Protein AF-A0A1V2H9F4-F1 (afdb_monomer)

Radius of gyration: 19.51 Å; Cα contacts (8 Å, |Δi|>4): 280; chains: 1; bounding box: 35×28×87 Å

Solvent-accessible surface area (backbone atoms only — not comparable to full-atom values): 8478 Å² total; per-residue (Å²): 138,83,87,80,83,83,80,80,81,82,77,79,73,80,78,75,81,61,66,67,56,75,61,40,80,80,53,64,70,58,40,48,53,53,44,63,77,37,42,69,41,52,50,44,12,46,77,68,75,38,79,69,47,56,30,33,35,76,44,55,46,60,75,81,83,58,59,18,38,42,37,30,47,44,37,98,75,49,19,49,57,48,77,29,92,58,31,45,24,37,34,30,40,64,55,92,96,44,72,45,81,37,32,79,48,64,25,80,45,37,23,62,48,104,46,67,37,97,62,22,56,22,32,31,32,16,42,88,98,48,74,76,42,44,32,39,47,76,90,82,39,50,41,79,57,131

pLDDT: mean 89.31, std 13.49, range [43.38, 98.75]

Secondary structure (DSSP, 8-state):
-----------PPPPPPPPBP--BS--HHHHHHHHHHTHHHHHHHHHTT-PPEEEEEEE-SSSSSSPEEEEEEE-EEEEGGGT-SS-EEEEEEEETTEEEEEEEEE-SEEEEEEEEETTEEEEEEE-TTSPPEEEEE-SSSEEE--

Mean predicted aligned error: 6.77 Å

Organism: NCBI:txid1817963

Structure (mmCIF, N/CA/C/O backbone):
data_AF-A0A1V2H9F4-F1
#
_entry.id   AF-A0A1V2H9F4-F1
#
loop_
_atom_site.group_PDB
_atom_site.id
_atom_site.type_symbol
_atom_site.label_atom_id
_atom_site.label_alt_id
_atom_site.label_comp_id
_atom_site.label_asym_id
_atom_site.label_entity_id
_atom_site.label_seq_id
_atom_site.pdbx_PDB_ins_code
_atom_site.Cartn_x
_atom_site.Cartn_y
_atom_site.Cartn_z
_atom_site.occupancy
_atom_site.B_iso_or_equiv
_atom_site.auth_seq_id
_atom_site.auth_comp_id
_atom_site.auth_asym_id
_atom_site.auth_atom_id
_atom_site.pdbx_PDB_model_num
ATOM 1 N N . MET A 1 1 ? -1.277 1.900 66.651 1.00 46.62 1 MET A N 1
ATOM 2 C CA . MET A 1 1 ? -1.863 1.191 65.493 1.00 46.62 1 MET A CA 1
ATOM 3 C C . MET A 1 1 ? -1.495 1.982 64.246 1.00 46.62 1 MET A C 1
ATOM 5 O O . MET A 1 1 ? -2.074 3.032 64.024 1.00 46.62 1 MET A O 1
ATOM 9 N N . LEU A 1 2 ? -0.460 1.559 63.518 1.00 43.38 2 LEU A N 1
ATOM 10 C CA . LEU A 1 2 ? 0.006 2.206 62.286 1.00 43.38 2 LEU A CA 1
ATOM 11 C C . LEU A 1 2 ? -0.393 1.305 61.111 1.00 43.38 2 LEU A C 1
ATOM 13 O O . LEU A 1 2 ? 0.135 0.203 60.985 1.00 43.38 2 LEU A O 1
ATOM 17 N N . LEU A 1 3 ? -1.364 1.747 60.305 1.00 50.94 3 LEU A N 1
ATOM 18 C CA . LEU A 1 3 ? -1.709 1.112 59.032 1.00 50.94 3 LEU A CA 1
ATOM 19 C C . LEU A 1 3 ? -0.612 1.436 58.009 1.00 50.94 3 LEU A C 1
ATOM 21 O O . LEU A 1 3 ? -0.445 2.590 57.619 1.00 50.94 3 LEU A O 1
ATOM 25 N N . GLY A 1 4 ? 0.126 0.415 57.578 1.00 44.34 4 GLY A N 1
ATOM 26 C CA . GLY A 1 4 ? 1.034 0.500 56.438 1.00 44.34 4 GLY A CA 1
ATOM 27 C C . GLY A 1 4 ? 0.253 0.389 55.131 1.00 44.34 4 GLY A C 1
ATOM 28 O O . GLY A 1 4 ? -0.363 -0.640 54.862 1.00 44.34 4 GLY A O 1
ATOM 29 N N . ALA A 1 5 ? 0.275 1.447 54.322 1.00 58.03 5 ALA A N 1
ATOM 30 C CA . ALA A 1 5 ? -0.244 1.428 52.962 1.00 58.03 5 ALA A CA 1
ATOM 31 C C . ALA A 1 5 ? 0.773 0.738 52.039 1.00 58.03 5 ALA A C 1
ATOM 33 O O . ALA A 1 5 ? 1.867 1.250 51.804 1.00 58.03 5 ALA A O 1
ATOM 34 N N . MET A 1 6 ? 0.414 -0.439 51.530 1.00 56.12 6 MET A N 1
ATOM 35 C CA . MET A 1 6 ? 1.177 -1.150 50.507 1.00 56.12 6 MET A CA 1
ATOM 36 C C . MET A 1 6 ? 0.871 -0.519 49.141 1.00 56.12 6 MET A C 1
ATOM 38 O O . MET A 1 6 ? -0.191 -0.740 48.563 1.00 56.12 6 MET A O 1
ATOM 42 N N . LEU A 1 7 ? 1.797 0.298 48.637 1.00 62.00 7 LEU A N 1
ATOM 43 C CA . LEU A 1 7 ? 1.786 0.786 47.259 1.00 62.00 7 LEU A CA 1
ATOM 44 C C . LEU A 1 7 ? 2.236 -0.366 46.344 1.00 62.00 7 LEU A C 1
ATOM 46 O O . LEU A 1 7 ? 3.414 -0.720 46.318 1.00 62.00 7 LEU A O 1
ATOM 50 N N . ALA A 1 8 ? 1.307 -0.977 45.611 1.00 58.16 8 ALA A N 1
ATOM 51 C CA . ALA A 1 8 ? 1.650 -1.943 44.574 1.00 58.16 8 ALA A CA 1
ATOM 52 C C . ALA A 1 8 ? 2.133 -1.190 43.322 1.00 58.16 8 ALA A C 1
ATOM 54 O O . ALA A 1 8 ? 1.343 -0.545 42.633 1.00 58.16 8 ALA A O 1
ATOM 55 N N . LEU A 1 9 ? 3.436 -1.263 43.029 1.00 56.56 9 LEU A N 1
ATOM 56 C CA . LEU A 1 9 ? 3.977 -0.868 41.728 1.00 56.56 9 LEU A CA 1
ATOM 57 C C . LEU A 1 9 ? 3.495 -1.873 40.672 1.00 56.56 9 LEU A C 1
ATOM 59 O O . LEU A 1 9 ? 3.987 -2.997 40.600 1.00 56.56 9 LEU A O 1
ATOM 63 N N . LEU A 1 10 ? 2.544 -1.461 39.836 1.00 61.38 10 LEU A N 1
ATOM 64 C CA . LEU A 1 10 ? 2.230 -2.146 38.584 1.00 61.38 10 LEU A CA 1
ATOM 65 C C . LEU A 1 10 ? 3.375 -1.887 37.598 1.00 61.38 10 LEU A C 1
ATOM 67 O O . LEU A 1 10 ? 3.481 -0.804 37.024 1.00 61.38 10 LEU A O 1
ATOM 71 N N . ALA A 1 11 ? 4.254 -2.872 37.417 1.00 57.94 11 ALA A N 1
ATOM 72 C CA . ALA A 1 11 ? 5.211 -2.862 36.320 1.00 57.94 11 ALA A CA 1
ATOM 73 C C . ALA A 1 11 ? 4.435 -3.002 35.000 1.00 57.94 11 ALA A C 1
ATOM 75 O O . ALA A 1 11 ? 3.809 -4.032 34.751 1.00 57.94 11 ALA A O 1
ATOM 76 N N . ALA A 1 12 ? 4.446 -1.958 34.168 1.00 59.19 12 ALA A N 1
ATOM 77 C CA . ALA A 1 12 ? 3.915 -2.036 32.814 1.00 59.19 12 ALA A CA 1
ATOM 78 C C . ALA A 1 12 ? 4.727 -3.080 32.034 1.00 59.19 12 ALA A C 1
ATOM 80 O O . ALA A 1 12 ? 5.939 -2.930 31.867 1.00 59.19 12 ALA A O 1
ATOM 81 N N . ALA A 1 13 ? 4.072 -4.154 31.592 1.00 53.81 13 ALA A N 1
ATOM 82 C CA . ALA A 1 13 ? 4.698 -5.119 30.701 1.00 53.81 13 ALA A CA 1
ATOM 83 C C . ALA A 1 13 ? 5.144 -4.403 29.410 1.00 53.81 13 ALA A C 1
ATOM 85 O O . ALA A 1 13 ? 4.432 -3.507 28.941 1.00 53.81 13 ALA A O 1
ATOM 86 N N . PRO A 1 14 ? 6.303 -4.763 28.830 1.00 56.28 14 PRO A N 1
ATOM 87 C CA . PRO A 1 14 ? 6.704 -4.221 27.541 1.00 56.28 14 PRO A CA 1
ATOM 88 C C . PRO A 1 14 ? 5.619 -4.560 26.515 1.00 56.28 14 PRO A C 1
ATOM 90 O O . PRO A 1 14 ? 5.200 -5.714 26.413 1.00 56.28 14 PRO A O 1
ATOM 93 N N . ALA A 1 15 ? 5.142 -3.549 25.786 1.00 58.00 15 ALA A N 1
ATOM 94 C CA . ALA A 1 15 ? 4.215 -3.755 24.682 1.00 58.00 15 ALA A CA 1
ATOM 95 C C . ALA A 1 15 ? 4.829 -4.784 23.725 1.00 58.00 15 ALA A C 1
ATOM 97 O O . ALA A 1 15 ? 5.964 -4.607 23.274 1.00 58.00 15 ALA A O 1
ATOM 98 N N . ALA A 1 16 ? 4.108 -5.877 23.470 1.00 57.91 16 ALA A N 1
ATOM 99 C CA . ALA A 1 16 ? 4.560 -6.898 22.541 1.00 57.91 16 ALA A CA 1
ATOM 100 C C . ALA A 1 16 ? 4.866 -6.239 21.187 1.00 57.91 16 ALA A C 1
ATOM 102 O O . ALA A 1 16 ? 4.088 -5.417 20.691 1.00 5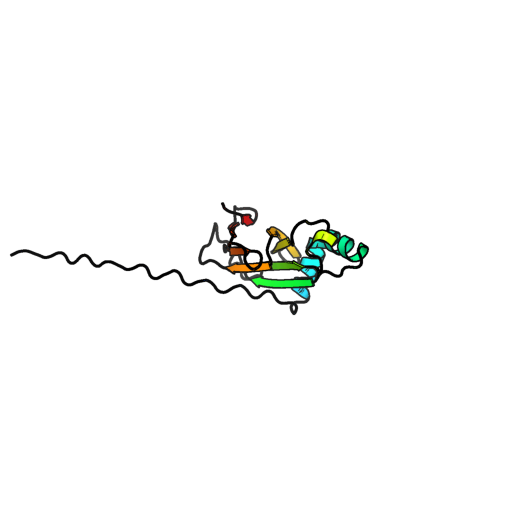7.91 16 ALA A O 1
ATOM 103 N N . ALA A 1 17 ? 6.022 -6.568 20.609 1.00 62.44 17 ALA A N 1
ATOM 104 C CA . ALA A 1 17 ? 6.302 -6.206 19.230 1.00 62.44 17 ALA A CA 1
ATOM 105 C C . ALA A 1 17 ? 5.212 -6.846 18.361 1.00 62.44 17 ALA A C 1
ATOM 107 O O . ALA A 1 17 ? 4.951 -8.041 18.484 1.00 62.44 17 ALA A O 1
ATOM 108 N N . HIS A 1 18 ? 4.535 -6.038 17.549 1.00 77.44 18 HIS A N 1
ATOM 109 C CA . HIS A 1 18 ? 3.522 -6.550 16.637 1.00 77.44 18 HIS A CA 1
ATOM 110 C C . HIS A 1 18 ? 4.241 -7.255 15.484 1.00 77.44 18 HIS A C 1
ATOM 112 O O . HIS A 1 18 ? 5.228 -6.732 14.965 1.00 77.44 18 HIS A O 1
ATOM 118 N N . ASP A 1 19 ? 3.770 -8.438 15.092 1.00 84.56 19 ASP A N 1
ATOM 119 C CA . ASP A 1 19 ? 4.340 -9.137 13.944 1.00 84.56 19 ASP A CA 1
ATOM 120 C C . ASP A 1 19 ? 4.067 -8.362 12.650 1.00 84.56 19 ASP A C 1
ATOM 122 O O . ASP A 1 19 ? 3.013 -7.740 12.465 1.00 84.56 19 ASP A O 1
ATOM 126 N N . ALA A 1 20 ? 5.029 -8.418 11.728 1.00 89.75 20 ALA A N 1
ATOM 127 C CA . ALA A 1 20 ? 4.850 -7.849 10.404 1.00 89.75 20 ALA A CA 1
ATOM 128 C C . ALA A 1 20 ? 3.703 -8.566 9.671 1.00 89.75 20 ALA A C 1
ATOM 130 O O . ALA A 1 20 ? 3.646 -9.795 9.615 1.00 89.75 20 ALA A O 1
ATOM 131 N N . LEU A 1 21 ? 2.814 -7.785 9.059 1.00 93.31 21 LEU A N 1
ATOM 132 C CA . LEU A 1 21 ? 1.765 -8.274 8.177 1.00 93.31 21 LEU A CA 1
ATOM 133 C C . LEU A 1 21 ? 2.418 -8.941 6.951 1.00 93.31 21 LEU A C 1
ATOM 135 O O . LEU A 1 21 ? 3.145 -8.271 6.207 1.00 93.31 21 LEU A O 1
ATOM 139 N N . PRO A 1 22 ? 2.168 -10.237 6.694 1.00 94.38 22 PRO A N 1
ATOM 140 C CA . PRO A 1 22 ? 2.770 -10.922 5.563 1.00 94.38 22 PRO A CA 1
ATOM 141 C C . PRO A 1 22 ? 2.178 -10.410 4.245 1.00 94.38 22 PRO A C 1
ATOM 143 O O . PRO A 1 22 ? 1.031 -10.690 3.908 1.00 94.38 22 PRO A O 1
ATOM 146 N N . LEU A 1 23 ? 2.987 -9.686 3.472 1.00 94.62 23 LEU A N 1
ATOM 147 C CA . LEU A 1 23 ? 2.666 -9.301 2.097 1.00 94.62 23 LEU A CA 1
ATOM 148 C C . LEU A 1 23 ? 3.101 -10.419 1.140 1.00 94.62 23 LEU A C 1
ATOM 150 O O . LEU A 1 23 ? 4.291 -10.745 1.068 1.00 94.62 23 LEU A O 1
ATOM 154 N N . LEU A 1 24 ? 2.169 -11.002 0.391 1.00 95.50 24 LEU A N 1
ATOM 155 C CA . LEU A 1 24 ? 2.393 -12.199 -0.429 1.00 95.50 24 LEU A CA 1
ATOM 156 C C . LEU A 1 24 ? 2.097 -11.944 -1.914 1.00 95.50 24 LEU A C 1
ATOM 158 O O . LEU A 1 24 ? 1.427 -10.978 -2.264 1.00 95.50 24 LEU A O 1
ATOM 162 N N . GLU A 1 25 ? 2.596 -12.816 -2.795 1.00 95.88 25 GLU A N 1
ATOM 163 C CA . GLU A 1 25 ? 2.390 -12.728 -4.256 1.00 95.88 25 GLU A CA 1
ATOM 164 C C . GLU A 1 25 ? 1.373 -13.745 -4.792 1.00 95.88 25 GLU A C 1
ATOM 166 O O . GLU A 1 25 ? 1.425 -14.121 -5.959 1.00 95.88 25 GLU A O 1
ATOM 171 N N . ASN A 1 26 ? 0.476 -14.233 -3.935 1.00 95.25 26 ASN A N 1
ATOM 172 C CA . ASN A 1 26 ? -0.445 -15.329 -4.245 1.00 95.25 26 ASN A CA 1
ATOM 173 C C . ASN A 1 26 ? -1.923 -14.907 -4.362 1.00 95.25 26 ASN A C 1
ATOM 175 O O . ASN A 1 26 ? -2.761 -15.759 -4.646 1.00 95.25 26 ASN A O 1
ATOM 179 N N . ASP A 1 27 ? -2.255 -13.626 -4.173 1.00 96.75 27 ASP A N 1
ATOM 180 C CA . ASP A 1 27 ? -3.615 -13.090 -4.338 1.00 96.75 27 ASP A CA 1
ATOM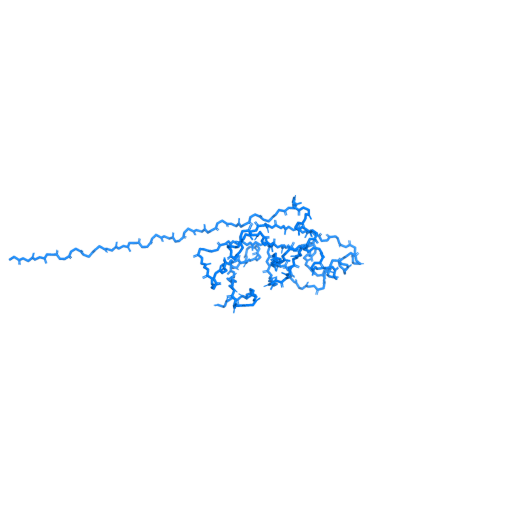 181 C C . ASP A 1 27 ? -3.723 -12.289 -5.643 1.00 96.75 27 ASP A C 1
ATOM 183 O O . ASP A 1 27 ? -3.508 -11.076 -5.677 1.00 96.75 27 ASP A O 1
ATOM 187 N N . LEU A 1 28 ? -4.056 -12.986 -6.734 1.00 97.31 28 LEU A N 1
ATOM 188 C CA . LEU A 1 28 ? -4.155 -12.385 -8.070 1.00 97.31 28 LEU A CA 1
ATOM 189 C C . LEU A 1 28 ? -5.188 -11.249 -8.123 1.00 97.31 28 LEU A C 1
ATOM 191 O O . LEU A 1 28 ? -4.936 -10.215 -8.735 1.00 97.31 28 LEU A O 1
ATOM 195 N N . ALA A 1 29 ? -6.320 -11.392 -7.429 1.00 96.94 29 ALA A N 1
ATOM 196 C CA . ALA A 1 29 ? -7.366 -10.373 -7.426 1.00 96.94 29 ALA A CA 1
ATOM 197 C C . ALA A 1 29 ? -6.911 -9.087 -6.716 1.00 96.94 29 ALA A C 1
ATOM 199 O O . ALA A 1 29 ? -7.216 -7.982 -7.167 1.00 96.94 29 ALA A O 1
ATOM 200 N N . ALA A 1 30 ? -6.167 -9.207 -5.612 1.00 97.94 30 ALA A N 1
ATOM 201 C CA . ALA A 1 30 ? -5.596 -8.045 -4.938 1.00 97.94 30 ALA A CA 1
ATOM 202 C C . ALA A 1 30 ? -4.477 -7.398 -5.769 1.00 97.94 30 ALA A C 1
ATOM 204 O O . ALA A 1 30 ? -4.386 -6.169 -5.840 1.00 97.94 30 ALA A O 1
ATOM 205 N N . GLN A 1 31 ? -3.655 -8.210 -6.439 1.00 98.06 31 GLN A N 1
ATOM 206 C CA . GLN A 1 31 ? -2.622 -7.720 -7.350 1.00 98.06 31 GLN A CA 1
ATOM 207 C C . GLN A 1 31 ? -3.215 -6.953 -8.534 1.00 98.06 31 GLN A C 1
ATOM 209 O O . GLN A 1 31 ? -2.686 -5.900 -8.892 1.00 98.06 31 GLN A O 1
ATOM 214 N N . ASP A 1 32 ? -4.316 -7.427 -9.114 1.00 97.81 32 ASP A N 1
ATOM 215 C CA . ASP A 1 32 ? -4.996 -6.743 -10.214 1.00 97.81 32 ASP A CA 1
ATOM 216 C C . ASP A 1 32 ? -5.604 -5.409 -9.773 1.00 97.81 32 ASP A C 1
ATOM 218 O O . ASP A 1 32 ? -5.474 -4.411 -10.486 1.00 97.81 32 ASP A O 1
ATOM 222 N N . ALA A 1 33 ? -6.174 -5.338 -8.565 1.00 98.12 33 ALA A N 1
ATOM 223 C CA . ALA A 1 33 ? -6.643 -4.077 -7.990 1.00 98.12 33 ALA A CA 1
ATOM 224 C C . ALA A 1 33 ? -5.492 -3.068 -7.803 1.00 98.12 33 ALA A C 1
ATOM 226 O O . ALA A 1 33 ? -5.604 -1.908 -8.209 1.00 98.12 33 ALA A O 1
ATOM 227 N N . ALA A 1 34 ? -4.353 -3.514 -7.263 1.00 97.81 34 ALA A N 1
ATOM 228 C CA . ALA A 1 34 ? -3.156 -2.682 -7.133 1.00 97.81 34 ALA A CA 1
ATOM 229 C C . ALA A 1 34 ? -2.586 -2.258 -8.497 1.00 97.81 34 ALA A C 1
ATOM 231 O O . ALA A 1 34 ? -2.173 -1.108 -8.670 1.00 97.81 34 ALA A O 1
ATOM 232 N N . ARG A 1 35 ? -2.618 -3.154 -9.490 1.00 96.88 35 ARG A N 1
ATOM 233 C CA . ARG A 1 35 ? -2.185 -2.871 -10.861 1.00 96.88 35 ARG A CA 1
ATOM 234 C C . ARG A 1 35 ? -3.069 -1.824 -11.526 1.00 96.88 35 ARG A C 1
ATOM 236 O O . ARG A 1 35 ? -2.543 -0.923 -12.172 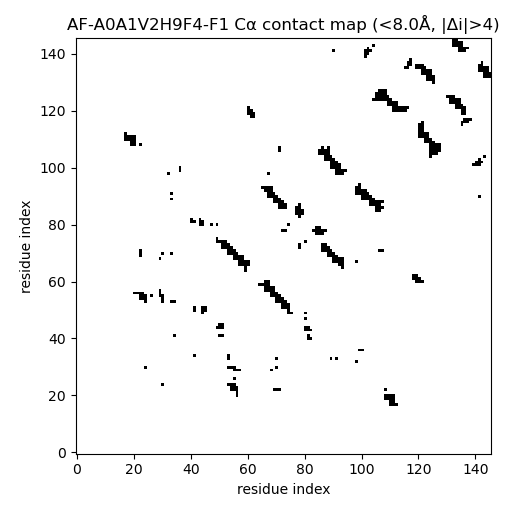1.00 96.88 35 ARG A O 1
ATOM 243 N N . ALA A 1 36 ? -4.384 -1.906 -11.342 1.00 97.31 36 ALA A N 1
ATOM 244 C CA . ALA A 1 36 ? -5.325 -0.913 -11.844 1.00 97.31 36 ALA A CA 1
ATOM 245 C C . ALA A 1 36 ? -5.085 0.462 -11.196 1.00 97.31 36 ALA A C 1
ATOM 247 O O . ALA A 1 36 ? -4.958 1.461 -11.910 1.00 97.31 36 ALA A O 1
ATOM 248 N N . ALA A 1 37 ? -4.923 0.502 -9.867 1.00 96.94 37 ALA A N 1
ATOM 249 C CA . ALA A 1 37 ? -4.647 1.728 -9.112 1.00 96.94 37 ALA A CA 1
ATOM 250 C C . ALA A 1 37 ? -3.322 2.409 -9.512 1.00 96.94 37 ALA A C 1
ATOM 252 O O . ALA A 1 37 ? -3.182 3.624 -9.386 1.00 96.94 37 ALA A O 1
ATOM 253 N N . ARG A 1 38 ? -2.349 1.640 -10.018 1.00 95.56 38 ARG A N 1
ATOM 254 C CA . ARG A 1 38 ? -1.006 2.112 -10.406 1.00 95.56 38 ARG A CA 1
ATOM 255 C C . ARG A 1 38 ? -0.666 1.864 -11.869 1.00 95.56 38 ARG A C 1
ATOM 257 O O . ARG A 1 38 ? 0.504 1.729 -12.228 1.00 95.56 38 ARG A O 1
ATOM 264 N N . SER A 1 39 ? -1.687 1.825 -12.717 1.00 95.38 39 SER A N 1
ATOM 265 C CA . SER A 1 39 ? -1.562 1.475 -14.135 1.00 95.38 39 SER A CA 1
ATOM 266 C C . SER A 1 39 ? -0.513 2.316 -14.866 1.00 95.38 39 SER A C 1
ATOM 268 O O . SER A 1 39 ? 0.319 1.760 -15.581 1.00 95.38 39 SER A O 1
ATOM 270 N N . TRP A 1 40 ? -0.479 3.630 -14.625 1.00 93.62 40 TRP A N 1
ATOM 271 C CA . TRP A 1 40 ? 0.508 4.526 -15.233 1.00 93.62 40 TRP A CA 1
ATOM 272 C C . TRP A 1 40 ? 1.946 4.244 -14.768 1.00 93.62 40 TRP A C 1
ATOM 274 O O . TRP A 1 40 ? 2.849 4.147 -15.598 1.00 93.62 40 TRP A O 1
ATOM 284 N N . GLN A 1 41 ? 2.179 4.061 -13.462 1.00 93.50 41 GLN A N 1
ATOM 285 C CA . GLN A 1 41 ? 3.513 3.733 -12.938 1.00 93.50 41 GLN A CA 1
ATOM 286 C C . GLN A 1 41 ? 4.015 2.392 -13.486 1.00 93.50 41 GLN A C 1
ATOM 288 O O . GLN A 1 41 ? 5.187 2.260 -13.835 1.00 93.50 41 GLN A O 1
ATOM 293 N N . ILE A 1 42 ? 3.123 1.407 -13.589 1.00 93.69 42 ILE A N 1
ATOM 294 C CA . ILE A 1 42 ? 3.448 0.079 -14.112 1.00 93.69 42 ILE A CA 1
ATOM 295 C C . ILE A 1 42 ? 3.737 0.135 -15.612 1.00 93.69 42 ILE A C 1
ATOM 297 O O . ILE A 1 42 ? 4.709 -0.472 -16.056 1.00 93.69 42 ILE A O 1
ATOM 301 N N . ALA A 1 43 ? 2.951 0.888 -16.388 1.00 94.12 43 ALA A N 1
ATOM 302 C CA . ALA A 1 43 ? 3.225 1.113 -17.806 1.00 94.12 43 ALA A CA 1
ATOM 303 C C . ALA A 1 43 ? 4.617 1.728 -18.007 1.00 94.12 43 ALA A C 1
ATOM 305 O O . ALA A 1 43 ? 5.410 1.204 -18.784 1.00 94.12 43 ALA A O 1
ATOM 306 N N . ARG A 1 44 ? 4.964 2.750 -17.215 1.00 92.75 44 ARG A N 1
ATOM 307 C CA . ARG A 1 44 ? 6.283 3.392 -17.260 1.00 92.75 44 ARG A CA 1
ATOM 308 C C . ARG A 1 44 ? 7.434 2.431 -16.940 1.00 92.75 44 ARG A C 1
ATOM 310 O O . ARG A 1 44 ? 8.458 2.460 -17.616 1.00 92.75 44 ARG A O 1
ATOM 317 N N . ALA A 1 45 ? 7.283 1.565 -15.935 1.00 91.88 45 ALA A N 1
ATOM 318 C CA . ALA A 1 45 ? 8.299 0.550 -15.646 1.00 91.88 45 ALA A CA 1
ATOM 319 C C . ALA A 1 45 ? 8.474 -0.431 -16.814 1.00 91.88 45 ALA A C 1
ATOM 321 O O . ALA A 1 45 ? 9.604 -0.749 -17.183 1.00 91.88 45 ALA A O 1
ATOM 322 N N . ARG A 1 46 ? 7.369 -0.854 -17.439 1.00 93.75 46 ARG A N 1
ATOM 323 C CA . ARG A 1 46 ? 7.391 -1.757 -18.598 1.00 93.75 46 ARG A CA 1
ATOM 324 C C . ARG A 1 46 ? 8.025 -1.120 -19.829 1.00 93.75 46 ARG A C 1
ATOM 326 O O . ARG A 1 46 ? 8.793 -1.788 -20.512 1.00 93.75 46 ARG A O 1
ATOM 333 N N . GLU A 1 47 ? 7.772 0.163 -20.078 1.00 94.25 47 GLU A N 1
ATOM 334 C CA . GLU A 1 47 ? 8.467 0.945 -21.114 1.00 94.25 47 GLU A CA 1
ATOM 335 C C . GLU A 1 47 ? 9.984 0.986 -20.874 1.00 94.25 47 GLU A C 1
ATOM 337 O O . GLU A 1 47 ? 10.764 0.980 -21.822 1.00 94.25 47 GLU A O 1
ATOM 342 N N . ALA A 1 48 ? 10.409 0.960 -19.608 1.00 91.25 48 ALA A N 1
ATOM 343 C CA . ALA A 1 48 ? 11.810 0.841 -19.214 1.00 91.25 48 ALA A CA 1
ATOM 344 C C . ALA A 1 48 ? 12.338 -0.612 -19.200 1.00 91.25 48 ALA A C 1
ATOM 346 O O . ALA A 1 48 ? 13.464 -0.845 -18.764 1.00 91.25 48 ALA A O 1
ATOM 347 N N . GLY A 1 49 ? 11.551 -1.597 -19.654 1.00 93.69 49 GLY A N 1
ATOM 348 C CA . GLY A 1 49 ? 11.935 -3.013 -19.684 1.00 93.69 49 GLY A CA 1
ATOM 349 C C . GLY A 1 49 ? 11.934 -3.702 -18.316 1.00 93.69 49 GLY A C 1
ATOM 350 O O . GLY A 1 49 ? 12.586 -4.731 -18.145 1.00 93.69 49 GLY A O 1
ATOM 351 N N . VAL A 1 50 ? 11.228 -3.144 -17.331 1.00 92.75 50 VAL A N 1
ATOM 352 C CA . VAL A 1 50 ? 11.172 -3.645 -15.954 1.00 92.75 50 VAL A CA 1
ATOM 353 C C . VAL A 1 50 ? 9.754 -4.105 -15.625 1.00 92.75 50 VAL A C 1
ATOM 355 O O . VAL A 1 50 ? 8.817 -3.317 -15.716 1.00 92.75 50 VAL A O 1
ATOM 358 N N . GLU A 1 51 ? 9.588 -5.354 -15.179 1.00 92.19 51 GLU A N 1
ATOM 359 C CA . GLU A 1 51 ? 8.301 -5.838 -14.656 1.00 92.19 51 GLU A CA 1
ATOM 360 C C . GLU A 1 51 ? 8.246 -5.645 -13.129 1.00 92.19 51 GLU A C 1
ATOM 362 O O . GLU A 1 51 ? 9.050 -6.243 -12.402 1.00 92.19 51 GLU A O 1
ATOM 367 N N . PRO A 1 52 ? 7.324 -4.814 -12.607 1.00 92.69 52 PRO A N 1
ATOM 368 C CA . PRO A 1 52 ? 7.162 -4.644 -11.170 1.00 92.69 52 PRO A CA 1
ATOM 369 C C . PRO A 1 52 ? 6.590 -5.899 -10.505 1.00 92.69 52 PRO A C 1
ATOM 371 O O . PRO A 1 52 ? 5.633 -6.501 -10.994 1.00 92.69 52 PRO A O 1
ATOM 374 N N . ARG A 1 53 ? 7.120 -6.240 -9.330 1.00 94.19 53 ARG A N 1
ATOM 375 C CA . ARG A 1 53 ? 6.525 -7.222 -8.419 1.00 94.19 53 ARG A CA 1
ATOM 376 C C . ARG A 1 53 ? 5.508 -6.535 -7.519 1.00 94.19 53 ARG A C 1
ATOM 378 O O . ARG A 1 53 ? 5.759 -5.431 -7.031 1.00 94.19 53 ARG A O 1
ATOM 385 N N . ILE A 1 54 ? 4.375 -7.196 -7.302 1.00 96.38 54 ILE A N 1
ATOM 386 C CA . ILE A 1 54 ? 3.288 -6.699 -6.459 1.00 96.38 54 ILE A CA 1
ATOM 387 C C . ILE A 1 54 ? 3.054 -7.709 -5.341 1.00 96.38 54 ILE A C 1
ATOM 389 O O . ILE A 1 54 ? 2.648 -8.844 -5.601 1.00 96.38 54 ILE A O 1
ATOM 393 N N . ARG A 1 55 ? 3.283 -7.278 -4.100 1.00 97.12 55 ARG A N 1
ATOM 394 C CA . ARG A 1 55 ? 2.966 -8.056 -2.899 1.00 97.12 55 ARG A CA 1
ATOM 395 C C . ARG A 1 55 ? 1.783 -7.418 -2.200 1.00 97.12 55 ARG A C 1
ATOM 397 O O . ARG A 1 55 ? 1.745 -6.197 -2.065 1.00 97.12 55 ARG A O 1
ATOM 404 N N . THR A 1 56 ? 0.838 -8.228 -1.748 1.00 98.31 56 THR A N 1
ATOM 405 C CA . THR A 1 56 ? -0.423 -7.750 -1.179 1.00 98.31 56 THR A CA 1
ATOM 406 C C . THR A 1 56 ? -0.767 -8.461 0.121 1.00 98.31 56 THR A C 1
ATOM 408 O O . THR A 1 56 ? -0.383 -9.611 0.326 1.00 98.31 56 THR A O 1
ATOM 411 N N . ALA A 1 57 ? -1.548 -7.797 0.964 1.00 97.88 57 ALA A N 1
ATOM 412 C CA . ALA A 1 57 ? -2.302 -8.410 2.048 1.00 97.88 57 ALA A CA 1
ATOM 413 C C . ALA A 1 57 ? -3.729 -7.861 2.052 1.00 97.88 57 ALA A C 1
ATOM 415 O O . ALA A 1 57 ? -3.949 -6.686 1.743 1.00 97.88 57 ALA A O 1
ATOM 416 N N . ARG A 1 58 ? -4.680 -8.722 2.419 1.00 97.81 58 ARG A N 1
ATOM 417 C CA . ARG A 1 58 ? -6.075 -8.356 2.658 1.00 97.81 58 ARG A CA 1
ATOM 418 C C . ARG A 1 58 ? -6.326 -8.212 4.145 1.00 97.81 58 ARG A C 1
ATOM 420 O O . ARG A 1 58 ? -5.976 -9.108 4.910 1.00 97.81 58 ARG A O 1
ATOM 427 N N . ILE A 1 59 ? -6.935 -7.106 4.540 1.00 96.69 59 ILE A N 1
ATOM 428 C CA . ILE A 1 59 ? -7.246 -6.820 5.937 1.00 96.69 59 ILE A CA 1
ATOM 429 C C . ILE A 1 59 ? -8.439 -5.875 6.018 1.00 96.69 59 ILE A C 1
ATOM 431 O O . ILE A 1 59 ? -8.510 -4.913 5.269 1.00 96.69 59 ILE A O 1
ATOM 435 N N . ASP A 1 60 ? -9.374 -6.147 6.920 1.00 97.38 60 ASP A N 1
ATOM 436 C CA . ASP A 1 60 ? -10.473 -5.227 7.209 1.00 97.38 60 ASP A CA 1
ATOM 437 C C . ASP A 1 60 ? -9.957 -4.090 8.109 1.00 97.38 60 ASP A C 1
ATOM 439 O O . ASP A 1 60 ? -9.731 -4.277 9.313 1.00 97.38 60 ASP A O 1
ATOM 443 N N . LEU A 1 61 ? -9.701 -2.917 7.520 1.00 98.12 61 LEU A N 1
ATOM 444 C CA . LEU A 1 61 ? -9.133 -1.793 8.258 1.00 98.12 61 LEU A CA 1
ATOM 445 C C . LEU A 1 61 ? -10.199 -0.983 8.991 1.00 98.12 61 LEU A C 1
ATOM 447 O O . LEU A 1 61 ? -9.866 -0.312 9.964 1.00 98.12 61 LEU A O 1
ATOM 451 N N . ASN A 1 62 ? -11.464 -1.020 8.582 1.00 97.69 62 ASN A N 1
ATOM 452 C CA . ASN A 1 62 ? -12.516 -0.168 9.146 1.00 97.69 62 ASN A CA 1
ATOM 453 C C . ASN A 1 62 ? -13.554 -0.937 9.984 1.00 97.69 62 ASN A C 1
ATOM 455 O O . ASN A 1 62 ? -14.315 -0.308 10.718 1.00 97.69 62 ASN A O 1
ATOM 459 N N . GLY A 1 63 ? -13.505 -2.268 9.984 1.00 97.00 63 GLY A N 1
ATOM 460 C CA . GLY A 1 63 ? -14.399 -3.147 10.732 1.00 97.00 63 GLY A CA 1
ATOM 461 C C . GLY A 1 63 ? -15.747 -3.390 10.050 1.00 97.00 63 GLY A C 1
ATOM 462 O O . GLY A 1 63 ? -16.702 -3.737 10.745 1.00 97.00 63 GLY A O 1
ATOM 463 N N . ASP A 1 64 ? -15.868 -3.154 8.740 1.00 97.00 64 ASP A N 1
ATOM 464 C CA . ASP A 1 64 ? -17.127 -3.315 7.999 1.00 97.00 64 ASP A CA 1
ATOM 465 C C . ASP A 1 64 ? -17.346 -4.731 7.431 1.00 97.00 64 ASP A C 1
ATOM 467 O O . ASP A 1 64 ? -18.394 -5.014 6.842 1.00 97.00 64 ASP A O 1
ATOM 471 N N . GLY A 1 65 ? -16.388 -5.637 7.642 1.00 96.56 65 GLY A N 1
ATOM 472 C CA . GLY A 1 65 ? -16.423 -7.016 7.169 1.00 96.56 65 GLY A CA 1
ATOM 473 C C . GLY A 1 65 ? -15.957 -7.206 5.722 1.00 96.56 65 GLY A C 1
ATOM 474 O O . GLY A 1 65 ? -15.884 -8.352 5.269 1.00 96.56 65 GLY A O 1
ATOM 475 N N . GLN A 1 66 ? -15.620 -6.139 4.991 1.00 97.44 66 GLN A N 1
ATOM 476 C CA . GLN A 1 66 ? -14.998 -6.213 3.670 1.00 97.44 66 GLN A CA 1
ATOM 477 C C . GLN A 1 66 ? -13.483 -5.978 3.779 1.00 97.44 66 GLN A C 1
ATOM 479 O O . GLN A 1 66 ? -13.037 -4.997 4.364 1.00 97.44 66 GLN A O 1
ATOM 484 N N . PRO A 1 67 ? -12.649 -6.859 3.201 1.00 97.94 67 PRO A N 1
ATOM 485 C CA . PRO A 1 67 ? -11.208 -6.682 3.269 1.00 97.94 67 PRO A CA 1
ATOM 486 C C . PRO A 1 67 ? -10.727 -5.558 2.343 1.00 97.94 67 PRO A C 1
ATOM 488 O O . PRO A 1 67 ? -10.914 -5.615 1.123 1.00 97.94 67 PRO A O 1
ATOM 491 N N . ASP A 1 68 ? -9.991 -4.614 2.917 1.00 98.50 68 ASP A N 1
ATOM 492 C CA . ASP A 1 68 ? -9.151 -3.656 2.209 1.00 98.50 68 ASP A CA 1
ATOM 493 C C . ASP A 1 68 ? -7.838 -4.316 1.761 1.00 98.50 68 ASP A C 1
ATOM 495 O O . ASP A 1 68 ? -7.496 -5.431 2.170 1.00 98.50 68 ASP A O 1
ATOM 499 N N . ILE A 1 69 ? -7.082 -3.637 0.897 1.00 98.69 69 ILE A N 1
ATOM 500 C CA . ILE A 1 69 ? -5.803 -4.125 0.370 1.00 98.69 69 ILE A CA 1
ATOM 501 C C . ILE A 1 69 ? -4.677 -3.194 0.797 1.00 98.69 69 ILE A C 1
ATOM 503 O O . ILE A 1 69 ? -4.712 -1.992 0.541 1.00 98.69 69 ILE A O 1
ATOM 507 N N . ILE A 1 70 ? -3.619 -3.776 1.350 1.00 98.44 70 ILE A N 1
ATOM 508 C CA . ILE A 1 70 ? -2.309 -3.135 1.448 1.00 98.44 70 ILE A CA 1
ATOM 509 C C . ILE A 1 70 ? -1.411 -3.771 0.396 1.00 98.44 70 ILE A C 1
ATOM 511 O O . ILE A 1 70 ? -1.288 -4.995 0.351 1.00 98.44 70 ILE A O 1
ATOM 515 N N . ALA A 1 71 ? -0.787 -2.957 -0.453 1.00 98.00 71 ALA A N 1
ATOM 516 C CA . ALA A 1 71 ? 0.072 -3.442 -1.525 1.00 98.00 71 ALA A CA 1
ATOM 517 C C . ALA A 1 71 ? 1.398 -2.687 -1.590 1.00 98.00 71 ALA A C 1
ATOM 519 O O . ALA A 1 71 ? 1.445 -1.475 -1.388 1.00 98.00 71 ALA A O 1
ATOM 520 N N . THR A 1 72 ? 2.471 -3.393 -1.929 1.00 95.88 72 THR A N 1
ATOM 521 C CA . THR A 1 72 ? 3.763 -2.793 -2.271 1.00 95.88 72 THR A CA 1
ATOM 522 C C . THR A 1 72 ? 4.077 -3.052 -3.734 1.00 95.88 72 THR A C 1
ATOM 524 O O . THR A 1 72 ? 3.798 -4.129 -4.265 1.00 95.88 72 THR A O 1
ATOM 527 N N . LEU A 1 73 ? 4.649 -2.046 -4.396 1.00 93.38 73 LEU A N 1
ATOM 528 C CA . LEU A 1 73 ? 5.155 -2.174 -5.759 1.00 93.38 73 LEU A CA 1
ATOM 529 C C . LEU A 1 73 ? 6.674 -2.102 -5.708 1.00 93.38 73 LEU A C 1
ATOM 531 O O . LEU A 1 73 ? 7.233 -1.092 -5.286 1.00 93.38 73 LEU A O 1
ATOM 535 N N . GLN A 1 74 ? 7.340 -3.165 -6.142 1.00 90.25 74 GLN A N 1
ATOM 536 C CA . GLN A 1 74 ? 8.792 -3.296 -6.076 1.00 90.25 74 GLN A CA 1
ATOM 537 C C . GLN A 1 74 ? 9.367 -3.555 -7.466 1.00 90.25 74 GLN A C 1
ATOM 539 O O . GLN A 1 74 ? 8.744 -4.213 -8.294 1.00 90.25 74 GLN A O 1
ATOM 544 N N . THR A 1 75 ? 10.583 -3.079 -7.727 1.00 87.81 75 THR A N 1
ATOM 545 C CA . THR A 1 75 ? 11.343 -3.480 -8.920 1.00 87.81 75 THR A CA 1
ATOM 546 C C . THR A 1 75 ? 12.796 -3.800 -8.550 1.00 87.81 75 THR A C 1
ATOM 548 O O . THR A 1 75 ? 13.254 -3.344 -7.495 1.00 87.81 75 THR A O 1
ATOM 551 N N . PRO A 1 76 ? 13.545 -4.551 -9.386 1.00 82.94 76 PRO A N 1
ATOM 552 C CA . PRO A 1 76 ? 14.940 -4.908 -9.108 1.00 82.94 76 PRO A CA 1
ATOM 553 C C . PRO A 1 76 ? 15.865 -3.705 -8.858 1.00 82.94 76 PRO A C 1
ATOM 555 O O . PRO A 1 76 ? 16.813 -3.804 -8.087 1.00 82.94 76 PRO A O 1
ATOM 558 N N . GLN A 1 77 ? 15.586 -2.553 -9.474 1.00 76.62 77 GLN A N 1
ATOM 559 C CA . GLN A 1 77 ? 16.412 -1.338 -9.393 1.00 76.62 77 GLN A CA 1
ATOM 560 C C . GLN A 1 77 ? 15.797 -0.295 -8.442 1.00 76.62 77 GLN A C 1
ATOM 562 O O . GLN A 1 77 ? 15.886 0.911 -8.687 1.00 76.62 77 GLN A O 1
ATOM 567 N N . LYS A 1 78 ? 15.116 -0.747 -7.375 1.00 78.81 78 LYS A N 1
ATOM 568 C CA . LYS A 1 78 ? 14.166 0.074 -6.597 1.00 78.81 78 LYS A CA 1
ATOM 569 C C . LYS A 1 78 ? 13.087 0.654 -7.517 1.00 78.81 78 LYS A C 1
ATOM 571 O O . LYS A 1 78 ? 12.851 0.146 -8.603 1.00 78.81 78 LYS A O 1
ATOM 576 N N . CYS A 1 79 ? 12.385 1.705 -7.119 1.00 82.31 79 CYS A N 1
ATOM 577 C CA . CYS A 1 79 ? 11.241 2.203 -7.884 1.00 82.31 79 CYS A CA 1
ATOM 578 C C . CYS A 1 79 ? 11.573 3.338 -8.865 1.00 82.31 79 CYS A C 1
ATOM 580 O O . CYS A 1 79 ? 10.671 3.988 -9.396 1.00 82.31 79 CYS A O 1
ATOM 582 N N . ALA A 1 80 ? 12.861 3.490 -9.198 1.00 79.25 80 ALA A N 1
ATOM 583 C CA . ALA A 1 80 ? 13.360 4.454 -10.176 1.00 79.25 80 ALA A CA 1
ATOM 584 C C . ALA A 1 80 ? 12.769 4.240 -11.579 1.00 79.25 80 ALA A C 1
ATOM 586 O O . ALA A 1 80 ? 12.402 5.211 -12.239 1.00 79.25 80 ALA A O 1
ATOM 587 N N . ALA A 1 81 ? 12.587 2.984 -12.004 1.00 76.00 81 ALA A N 1
ATOM 588 C CA . ALA A 1 81 ? 11.945 2.647 -13.280 1.00 76.00 81 ALA A CA 1
ATOM 589 C C . ALA A 1 81 ? 10.483 3.133 -13.361 1.00 76.00 81 ALA A C 1
ATOM 591 O O . ALA A 1 81 ? 9.988 3.453 -14.436 1.00 76.00 81 ALA A O 1
ATOM 592 N N . MET A 1 82 ? 9.808 3.284 -12.216 1.00 78.88 82 MET A N 1
ATOM 593 C CA . MET A 1 82 ? 8.468 3.880 -12.123 1.00 78.88 82 MET A CA 1
ATOM 594 C C . MET A 1 82 ? 8.500 5.416 -12.025 1.00 78.88 82 MET A C 1
ATOM 596 O O . MET A 1 82 ? 7.462 6.044 -11.834 1.00 78.88 82 MET A O 1
ATOM 600 N N . GLY A 1 83 ? 9.676 6.046 -12.135 1.00 78.75 83 GLY A N 1
ATOM 601 C CA . GLY A 1 83 ? 9.859 7.484 -11.917 1.00 78.75 83 GLY 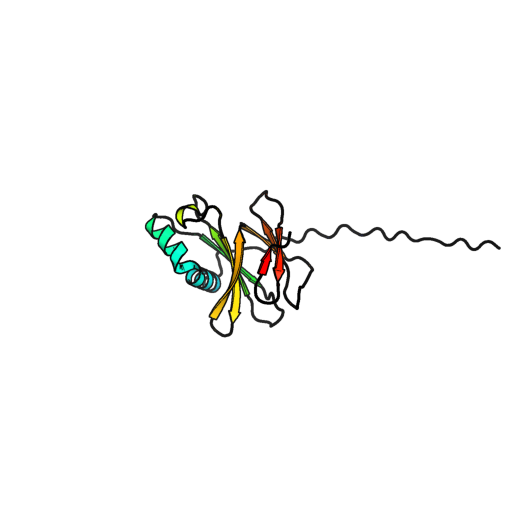A CA 1
ATOM 602 C C . GLY A 1 83 ? 9.796 7.904 -10.445 1.00 78.75 83 GLY A C 1
ATOM 603 O O . GLY A 1 83 ? 9.626 9.088 -10.160 1.00 78.75 83 GLY A O 1
ATOM 604 N N . LEU A 1 84 ? 9.917 6.958 -9.509 1.00 80.00 84 LEU A N 1
ATOM 605 C CA . LEU A 1 84 ? 9.842 7.207 -8.071 1.00 80.00 84 LEU A CA 1
ATOM 606 C C . LEU A 1 84 ? 11.222 7.064 -7.429 1.00 80.00 84 LEU A C 1
ATOM 608 O O . LEU A 1 84 ? 12.011 6.202 -7.808 1.00 80.00 84 LEU A O 1
ATOM 612 N N . ARG A 1 85 ? 11.512 7.889 -6.420 1.00 79.88 85 ARG A N 1
ATOM 613 C CA . ARG A 1 85 ? 12.745 7.734 -5.627 1.00 79.88 85 ARG A CA 1
ATOM 614 C C . ARG A 1 85 ? 12.717 6.447 -4.805 1.00 79.88 85 ARG A C 1
ATOM 616 O O . ARG A 1 85 ? 13.716 5.739 -4.734 1.00 79.88 85 ARG A O 1
ATOM 623 N N . ASP A 1 86 ? 11.545 6.143 -4.260 1.00 83.75 86 ASP A N 1
ATOM 624 C CA . ASP A 1 86 ? 11.308 5.072 -3.305 1.00 83.75 86 ASP A CA 1
ATOM 625 C C . ASP A 1 86 ? 10.055 4.276 -3.684 1.00 83.75 86 ASP A C 1
ATOM 627 O O . ASP A 1 86 ? 9.182 4.763 -4.408 1.00 83.75 86 ASP A O 1
ATOM 631 N N . CYS A 1 87 ? 9.983 3.026 -3.225 1.00 87.81 87 CYS A N 1
ATOM 632 C CA . CYS A 1 87 ? 8.903 2.122 -3.599 1.00 87.81 87 CYS A CA 1
ATOM 633 C C . CYS A 1 87 ? 7.606 2.414 -2.851 1.00 87.81 87 CYS A C 1
ATOM 635 O O . CYS A 1 87 ? 7.641 2.533 -1.622 1.00 87.81 87 CYS A O 1
ATOM 637 N N . PRO A 1 88 ? 6.476 2.555 -3.571 1.00 92.56 88 PRO A N 1
ATOM 638 C CA . PRO A 1 88 ? 5.236 2.929 -2.939 1.00 92.56 88 PRO A CA 1
ATOM 639 C C . PRO A 1 88 ? 4.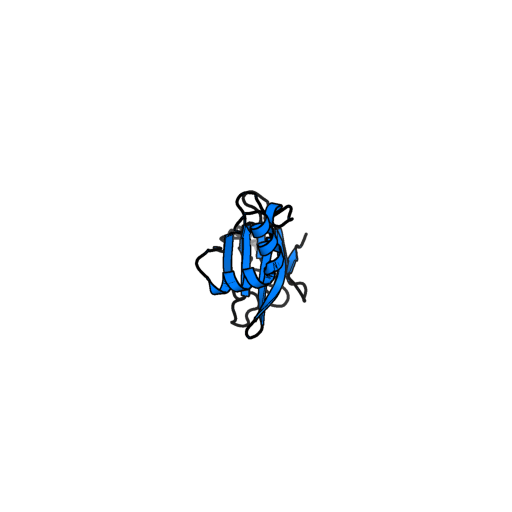627 1.728 -2.224 1.00 92.56 88 PRO A C 1
ATOM 641 O O . PRO A 1 88 ? 4.574 0.610 -2.747 1.00 92.56 88 PRO A O 1
ATOM 644 N N . LEU A 1 89 ? 4.107 2.027 -1.046 1.00 95.75 89 LEU A N 1
ATOM 645 C CA . LEU A 1 89 ? 3.137 1.227 -0.337 1.00 95.75 89 LEU A CA 1
ATOM 646 C C . LEU A 1 89 ? 1.787 1.917 -0.463 1.00 95.75 89 LEU A C 1
ATOM 648 O O . LEU A 1 89 ? 1.680 3.111 -0.188 1.00 95.75 89 LEU A O 1
ATOM 652 N N . ILE A 1 90 ? 0.767 1.194 -0.892 1.00 97.75 90 ILE A N 1
ATOM 653 C CA . ILE A 1 90 ? -0.548 1.759 -1.176 1.00 97.75 90 ILE A CA 1
ATOM 654 C C . ILE A 1 90 ? -1.602 1.044 -0.348 1.00 97.75 90 ILE A C 1
ATOM 656 O O . ILE A 1 90 ? -1.492 -0.155 -0.090 1.00 97.75 90 ILE A O 1
ATOM 660 N N . VAL A 1 91 ? -2.616 1.797 0.064 1.00 98.50 91 VAL A N 1
ATOM 661 C CA . VAL A 1 91 ? -3.774 1.278 0.793 1.00 98.50 91 VAL A CA 1
ATOM 662 C C . VAL A 1 91 ? -5.001 1.510 -0.067 1.00 98.50 91 VAL A C 1
ATOM 664 O O . VAL A 1 91 ? -5.285 2.649 -0.448 1.00 98.50 91 VAL A O 1
ATOM 667 N N . LEU A 1 92 ? -5.713 0.438 -0.387 1.00 98.75 92 LEU A N 1
ATOM 668 C CA . LEU A 1 92 ? -6.912 0.462 -1.206 1.00 98.75 92 LEU A CA 1
ATOM 669 C C . LEU A 1 92 ? -8.104 0.013 -0.374 1.00 98.75 92 LEU A C 1
ATOM 671 O O . LEU A 1 92 ? -8.109 -1.094 0.153 1.00 98.75 92 LEU A O 1
ATOM 675 N N . LYS A 1 93 ? -9.119 0.863 -0.309 1.00 98.56 93 LYS A N 1
ATOM 676 C CA . LYS A 1 93 ? -10.373 0.600 0.374 1.00 98.56 93 LYS A CA 1
ATOM 677 C C . LYS A 1 93 ? -11.339 -0.157 -0.525 1.00 98.56 93 LYS A C 1
ATOM 679 O O . LYS A 1 93 ? -11.500 0.238 -1.684 1.00 98.56 93 LYS A O 1
ATOM 684 N N . ALA A 1 94 ? -12.018 -1.168 0.000 1.00 98.12 94 ALA A N 1
ATOM 685 C CA . ALA A 1 94 ? -13.151 -1.778 -0.686 1.00 98.12 94 ALA A CA 1
ATOM 686 C C . ALA A 1 94 ? -14.356 -0.814 -0.732 1.00 98.12 94 ALA A C 1
ATOM 688 O O . ALA A 1 94 ? -14.798 -0.278 0.283 1.00 98.12 94 ALA A O 1
ATOM 689 N N . GLU A 1 95 ? -14.914 -0.583 -1.921 1.00 96.69 95 GLU A N 1
ATOM 690 C CA . GLU A 1 95 ? -16.140 0.196 -2.112 1.00 96.69 95 GLU A CA 1
ATOM 691 C C . GLU A 1 95 ? -17.072 -0.507 -3.102 1.00 96.69 95 GLU A C 1
ATOM 693 O O . GLU A 1 95 ? -17.006 -0.291 -4.315 1.00 96.69 95 GLU A O 1
ATOM 698 N N . GLY A 1 96 ? -17.955 -1.362 -2.584 1.00 93.88 96 GLY A N 1
ATOM 699 C CA . GLY A 1 96 ? -18.842 -2.171 -3.415 1.00 93.88 96 GLY A CA 1
ATOM 700 C C . GLY A 1 96 ? -18.039 -3.160 -4.259 1.00 93.88 96 GLY A C 1
ATOM 701 O O . GLY A 1 96 ? -17.411 -4.066 -3.728 1.00 93.88 96 GLY A O 1
ATOM 702 N N . ASN A 1 97 ? -18.049 -2.990 -5.583 1.00 94.19 97 ASN A N 1
ATOM 703 C CA . ASN A 1 97 ? -17.341 -3.872 -6.519 1.00 94.19 97 ASN A CA 1
ATOM 704 C C . ASN A 1 97 ? -15.982 -3.328 -6.994 1.00 94.19 97 ASN A C 1
ATOM 706 O O . ASN A 1 97 ? -15.406 -3.867 -7.940 1.00 94.19 97 ASN A O 1
ATOM 710 N N . ARG A 1 98 ? -15.482 -2.248 -6.389 1.00 96.25 98 ARG A N 1
ATOM 711 C CA . ARG A 1 98 ? -14.223 -1.602 -6.779 1.00 96.25 98 ARG A CA 1
ATOM 712 C C . ARG A 1 98 ? -13.349 -1.308 -5.566 1.00 96.25 98 ARG A C 1
ATOM 714 O O . ARG A 1 98 ? -13.814 -1.322 -4.431 1.00 96.25 98 ARG A O 1
ATOM 721 N N . PHE A 1 99 ? -12.093 -0.976 -5.841 1.00 98.31 99 PHE A N 1
ATOM 722 C CA . PHE A 1 99 ? -11.142 -0.502 -4.846 1.00 98.31 99 PHE A CA 1
ATOM 723 C C . PHE A 1 99 ? -10.796 0.968 -5.091 1.00 98.31 99 PHE A C 1
ATOM 725 O O . PHE A 1 99 ? -10.622 1.383 -6.238 1.00 98.31 99 PHE A O 1
ATOM 732 N N . VAL A 1 100 ? -10.691 1.751 -4.018 1.00 97.75 100 VAL A N 1
ATOM 733 C CA . VAL A 1 100 ? -10.312 3.170 -4.064 1.00 97.75 100 VAL A CA 1
ATOM 734 C C . VAL A 1 100 ? -9.052 3.380 -3.246 1.00 97.75 100 VAL A C 1
ATOM 736 O O . VAL A 1 100 ? -8.975 2.957 -2.099 1.00 97.75 100 VAL A O 1
ATOM 739 N N . GLU A 1 101 ? -8.052 4.045 -3.815 1.00 98.19 101 GLU A N 1
ATOM 740 C CA . GLU A 1 101 ? -6.843 4.364 -3.064 1.00 98.19 101 GLU A CA 1
ATOM 741 C C . GLU A 1 101 ? -7.129 5.396 -1.966 1.00 98.19 101 GLU A C 1
ATOM 743 O O . GLU A 1 101 ? -7.598 6.501 -2.234 1.00 98.19 101 GLU A O 1
ATOM 748 N N . ILE A 1 102 ? -6.796 5.033 -0.728 1.00 98.25 102 ILE A N 1
ATOM 749 C CA . ILE A 1 102 ? -6.969 5.861 0.471 1.00 98.25 102 ILE A CA 1
ATOM 750 C C . ILE A 1 102 ? -5.645 6.116 1.202 1.00 98.25 102 ILE A C 1
ATOM 752 O O . ILE A 1 102 ? -5.636 6.577 2.343 1.00 98.25 102 ILE A O 1
ATOM 756 N N . GLY A 1 103 ? -4.506 5.825 0.572 1.00 97.75 103 GLY A N 1
ATOM 757 C CA . GLY A 1 103 ? -3.191 6.112 1.133 1.00 97.75 103 GLY A CA 1
ATOM 758 C C . GLY A 1 103 ? -2.043 5.705 0.214 1.00 97.75 103 GLY A C 1
ATOM 759 O O . GLY A 1 103 ? -2.097 4.662 -0.432 1.00 97.75 103 GLY A O 1
ATOM 760 N N . THR A 1 104 ? -0.991 6.527 0.192 1.00 96.31 104 THR A N 1
ATOM 761 C CA . THR A 1 104 ? 0.308 6.215 -0.419 1.00 96.31 104 THR A CA 1
ATOM 762 C C . THR A 1 104 ? 1.417 6.555 0.565 1.00 96.31 104 THR A C 1
ATOM 764 O O . THR A 1 104 ? 1.473 7.674 1.078 1.00 96.31 104 THR A O 1
ATOM 767 N N . PHE A 1 105 ? 2.332 5.618 0.767 1.00 94.12 105 PHE A N 1
ATOM 768 C CA . PHE A 1 105 ? 3.477 5.715 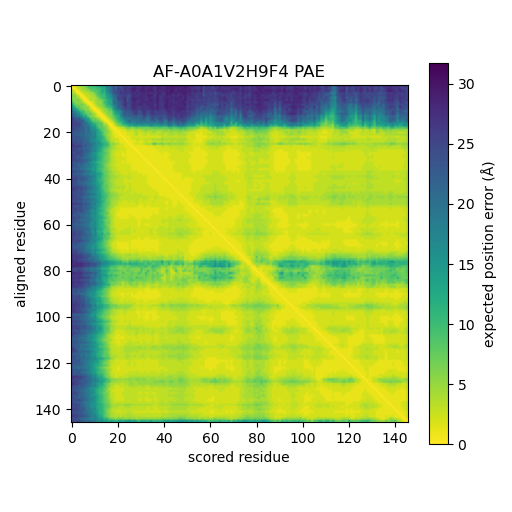1.664 1.00 94.12 105 PHE A CA 1
ATOM 769 C C . PHE A 1 105 ? 4.709 5.128 0.985 1.00 94.12 105 PHE A C 1
ATOM 771 O O . PHE A 1 105 ? 4.656 4.673 -0.157 1.00 94.12 105 PHE A O 1
ATOM 778 N N . PHE A 1 106 ? 5.818 5.120 1.710 1.00 90.69 106 PHE A N 1
ATOM 779 C CA . PHE A 1 106 ? 7.037 4.451 1.293 1.00 90.69 106 PHE A CA 1
ATOM 780 C C . PHE A 1 106 ? 7.380 3.374 2.317 1.00 90.69 106 PHE A C 1
ATOM 782 O O . PHE A 1 106 ? 7.422 3.651 3.518 1.00 90.69 106 PHE A O 1
ATOM 789 N N . GLY A 1 107 ? 7.589 2.154 1.835 1.00 91.81 107 GLY A N 1
ATOM 790 C CA . GLY A 1 107 ? 7.927 1.007 2.666 1.00 91.81 107 GLY A CA 1
ATOM 791 C C . GLY A 1 107 ? 7.740 -0.319 1.936 1.00 91.81 107 GLY A C 1
ATOM 792 O O . GLY A 1 107 ? 7.059 -0.394 0.915 1.00 91.81 107 GLY A O 1
ATOM 793 N N . ASP A 1 108 ? 8.362 -1.361 2.468 1.00 91.19 108 ASP A N 1
ATOM 794 C CA . ASP A 1 108 ? 8.249 -2.755 2.029 1.00 91.19 108 ASP A CA 1
ATOM 795 C C . ASP A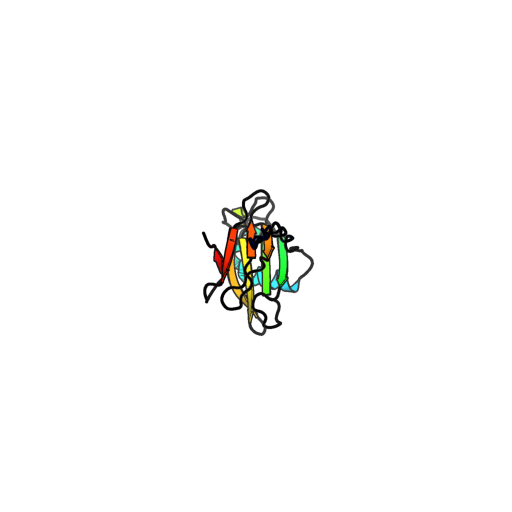 1 108 ? 7.741 -3.689 3.141 1.00 91.19 108 ASP A C 1
ATOM 797 O O . ASP A 1 108 ? 7.379 -4.833 2.859 1.00 91.19 108 ASP A O 1
ATOM 801 N N . GLU A 1 109 ? 7.644 -3.184 4.371 1.00 93.81 109 GLU A N 1
ATOM 802 C CA . GLU A 1 109 ? 7.112 -3.877 5.538 1.00 93.81 109 GLU A CA 1
ATOM 803 C C . GLU A 1 109 ? 6.001 -3.058 6.200 1.00 93.81 109 GLU A C 1
ATOM 805 O O . GLU A 1 109 ? 6.044 -1.822 6.240 1.00 93.81 109 GLU A O 1
ATOM 810 N N . VAL A 1 110 ? 5.013 -3.769 6.746 1.00 95.94 110 VAL A N 1
ATOM 811 C CA . VAL A 1 110 ? 3.866 -3.212 7.471 1.00 95.94 110 VAL A CA 1
ATOM 812 C C . VAL A 1 110 ? 3.623 -4.033 8.717 1.00 95.94 110 VAL A C 1
ATOM 814 O O . VAL A 1 110 ? 3.756 -5.248 8.667 1.00 95.94 110 VAL A O 1
ATOM 817 N N . GLN A 1 111 ? 3.208 -3.394 9.801 1.00 95.94 111 GLN A N 1
ATOM 818 C CA . GLN A 1 111 ? 2.638 -4.066 10.965 1.00 95.94 111 GLN A CA 1
ATOM 819 C C . GLN A 1 111 ? 1.380 -3.328 11.415 1.00 95.94 111 GLN A C 1
ATOM 821 O O . GLN A 1 111 ? 1.303 -2.099 11.328 1.00 95.94 111 GLN A O 1
ATOM 826 N N . MET A 1 112 ? 0.380 -4.074 11.875 1.00 96.00 112 MET A N 1
ATOM 827 C CA . MET A 1 112 ? -0.779 -3.467 12.527 1.00 96.00 112 MET A CA 1
ATOM 828 C C . MET A 1 112 ? -0.386 -3.043 13.936 1.00 96.00 112 MET A C 1
ATOM 830 O O . MET A 1 112 ? 0.419 -3.712 14.573 1.00 96.00 112 MET A O 1
ATOM 834 N N . VAL A 1 113 ? -0.951 -1.944 14.424 1.00 94.81 113 VAL A N 1
ATOM 835 C CA . VAL A 1 113 ? -0.782 -1.523 15.822 1.00 94.81 113 VAL A CA 1
ATOM 836 C C . VAL A 1 113 ? -2.111 -1.649 16.545 1.00 94.81 113 VAL A C 1
ATOM 838 O O . VAL A 1 113 ? -3.137 -1.378 15.939 1.00 94.81 113 VAL A O 1
ATOM 841 N N . ASP A 1 114 ? -2.140 -2.010 17.823 1.00 93.19 114 ASP A N 1
ATOM 842 C CA . ASP A 1 114 ? -3.391 -2.072 18.597 1.00 93.19 114 ASP A CA 1
ATOM 843 C C . ASP A 1 114 ? -3.941 -0.668 18.936 1.00 93.19 114 ASP A C 1
ATOM 845 O O . ASP A 1 114 ? -3.944 -0.196 20.072 1.00 93.19 114 ASP A O 1
ATOM 849 N N . GLN A 1 115 ? -4.321 0.075 17.898 1.00 94.81 115 GLN A N 1
ATOM 850 C CA . GLN A 1 115 ? -4.883 1.411 17.971 1.00 94.81 115 GLN A CA 1
ATOM 851 C C . GLN A 1 115 ? -5.818 1.629 16.784 1.00 94.81 115 GLN A C 1
ATOM 853 O O . GLN A 1 115 ? -5.482 1.335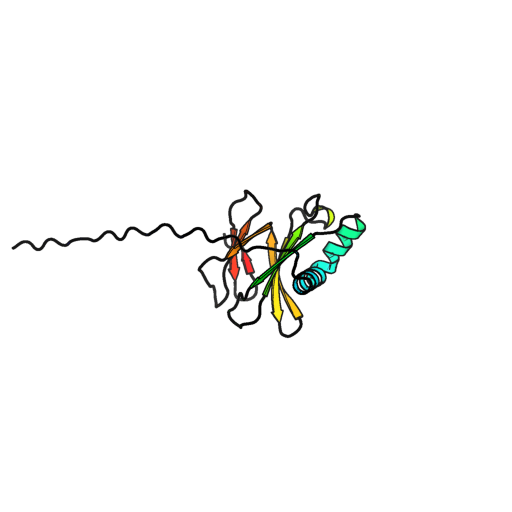 15.635 1.00 94.81 115 GLN A O 1
ATOM 858 N N . ARG A 1 116 ? -6.983 2.223 17.054 1.00 96.38 116 ARG A N 1
ATOM 859 C CA . ARG A 1 116 ? -7.910 2.687 16.018 1.00 96.38 116 ARG A CA 1
ATOM 860 C C . ARG A 1 116 ? -8.111 4.194 16.114 1.00 96.38 116 ARG A C 1
ATOM 862 O O . ARG A 1 116 ? -8.141 4.758 17.205 1.00 96.38 116 ARG A O 1
ATOM 869 N N . HIS A 1 117 ? -8.291 4.843 14.970 1.00 96.94 117 HIS A N 1
ATOM 870 C CA . HIS A 1 117 ? -8.628 6.260 14.861 1.00 96.94 117 HIS A CA 1
ATOM 871 C C . HIS A 1 117 ? -9.916 6.406 14.058 1.00 96.94 117 HIS A C 1
ATOM 873 O O . HIS A 1 117 ? -9.958 6.058 12.883 1.00 96.94 117 HIS A O 1
ATOM 879 N N . GLN A 1 118 ? -10.976 6.910 14.699 1.00 96.00 118 GLN A N 1
ATOM 880 C CA . GLN A 1 118 ? -12.304 7.069 14.083 1.00 96.00 118 GLN A CA 1
ATOM 881 C C . GLN A 1 118 ? -12.829 5.765 13.450 1.00 96.00 118 GLN A C 1
ATOM 883 O O . GLN A 1 118 ? -13.377 5.769 12.353 1.00 96.00 118 GLN A O 1
ATOM 888 N N . GLY A 1 119 ? -12.606 4.635 14.125 1.00 96.62 119 GLY A N 1
ATOM 889 C CA . GLY A 1 119 ? -13.014 3.314 13.643 1.00 96.62 119 GLY A CA 1
ATOM 890 C C . GLY A 1 119 ? -12.012 2.627 12.715 1.00 96.62 119 GLY A C 1
ATOM 891 O O . GLY A 1 119 ? -12.161 1.434 12.491 1.00 96.62 119 GLY A O 1
ATOM 892 N N . TRP A 1 120 ? -10.953 3.303 12.262 1.00 98.31 120 TRP A N 1
ATOM 893 C CA . TRP A 1 120 ? -9.958 2.730 11.350 1.00 98.31 120 TRP A CA 1
ATOM 894 C C . TRP A 1 120 ? -8.700 2.244 12.064 1.00 98.31 120 TRP A C 1
ATOM 896 O O . TRP A 1 120 ? -8.121 2.958 12.882 1.00 98.31 120 TRP A O 1
ATOM 906 N N . GLN A 1 121 ? -8.259 1.046 11.706 1.00 98.06 121 GLN A N 1
ATOM 907 C CA . GLN A 1 121 ? -7.059 0.366 12.163 1.00 98.06 121 GLN A CA 1
ATOM 908 C C . GLN A 1 121 ? -5.812 1.172 11.789 1.00 98.06 121 GLN A C 1
ATOM 910 O O . GLN A 1 121 ? -5.565 1.438 10.612 1.00 98.06 121 GLN A O 1
ATOM 915 N N . ALA A 1 122 ? -5.022 1.588 12.776 1.00 97.31 122 ALA A N 1
ATOM 916 C CA . ALA A 1 122 ? -3.723 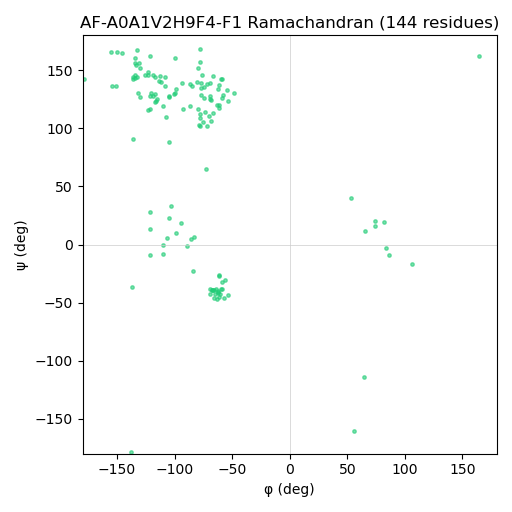2.190 12.508 1.00 97.31 122 ALA A CA 1
ATOM 917 C C . ALA A 1 122 ? -2.693 1.111 12.164 1.00 97.31 122 ALA A C 1
ATOM 919 O O . ALA A 1 122 ? -2.823 -0.058 12.545 1.00 97.31 122 ALA A O 1
ATOM 920 N N . PHE A 1 123 ? -1.645 1.531 11.463 1.00 97.19 123 PHE A N 1
ATOM 921 C CA . PHE A 1 123 ? -0.524 0.670 11.122 1.00 97.19 123 PHE A CA 1
ATOM 922 C C . PHE A 1 123 ? 0.785 1.447 11.117 1.00 97.19 123 PHE A C 1
ATOM 924 O O . PHE A 1 123 ? 0.818 2.679 11.094 1.00 97.19 123 PHE A O 1
ATOM 931 N N . GLU A 1 124 ? 1.881 0.709 11.124 1.00 96.81 124 GLU A N 1
ATOM 932 C CA . GLU A 1 124 ? 3.218 1.236 10.915 1.00 96.81 124 GLU A CA 1
ATOM 933 C C . GLU A 1 124 ? 3.808 0.635 9.644 1.00 96.81 124 GLU A C 1
ATOM 935 O O . GLU A 1 124 ? 3.549 -0.521 9.315 1.00 96.81 124 GLU A O 1
ATOM 940 N N . SER A 1 125 ? 4.590 1.428 8.915 1.00 95.50 125 SER A N 1
ATOM 941 C CA . SER A 1 125 ? 5.319 0.978 7.730 1.00 95.50 125 SER A CA 1
ATOM 942 C C . SER A 1 125 ? 6.781 1.394 7.797 1.00 95.50 125 SER A C 1
ATOM 944 O O . SER A 1 125 ? 7.116 2.428 8.386 1.00 95.50 125 SER A O 1
ATOM 946 N N . ARG A 1 126 ? 7.656 0.620 7.160 1.00 93.25 126 ARG A N 1
ATOM 947 C CA . ARG A 1 126 ? 9.077 0.953 7.008 1.00 93.25 126 ARG A CA 1
ATOM 948 C C . ARG A 1 126 ? 9.642 0.378 5.719 1.00 93.25 126 ARG A C 1
ATOM 950 O O . ARG A 1 126 ? 9.038 -0.500 5.112 1.00 93.25 126 ARG A O 1
ATOM 957 N N . PHE A 1 127 ? 10.822 0.859 5.344 1.00 91.00 127 PHE A N 1
ATOM 958 C CA . PHE A 1 127 ? 11.747 0.053 4.555 1.00 91.00 127 PHE A CA 1
ATOM 959 C C . PHE A 1 127 ? 12.491 -0.919 5.465 1.00 91.00 127 PHE A C 1
ATOM 961 O O . PHE A 1 127 ? 12.741 -0.587 6.630 1.00 91.00 127 PHE A O 1
ATOM 968 N N . THR A 1 128 ? 12.912 -2.062 4.933 1.00 85.19 128 THR A N 1
ATOM 969 C CA . THR A 1 128 ? 13.793 -2.988 5.641 1.00 85.19 128 THR A CA 1
ATOM 970 C C . THR A 1 128 ? 14.977 -2.215 6.237 1.00 85.19 128 THR A C 1
ATOM 972 O O . THR A 1 128 ? 15.614 -1.390 5.577 1.00 85.19 128 THR A O 1
ATOM 975 N N . ASN A 1 129 ? 15.241 -2.448 7.526 1.00 86.12 129 ASN A N 1
ATOM 976 C CA . ASN A 1 129 ? 16.259 -1.764 8.341 1.00 86.12 129 ASN A CA 1
ATOM 977 C C . ASN A 1 129 ? 16.042 -0.258 8.602 1.00 86.12 129 ASN A C 1
ATOM 979 O O . ASN A 1 129 ? 16.944 0.407 9.108 1.00 86.12 129 ASN A O 1
ATOM 983 N N . SER A 1 130 ? 14.869 0.299 8.296 1.00 90.94 130 SER A N 1
ATOM 984 C CA . SER A 1 130 ? 14.509 1.679 8.655 1.00 90.94 130 SER A CA 1
ATOM 985 C C . SER A 1 130 ? 13.627 1.738 9.910 1.00 90.94 130 SER A C 1
ATOM 987 O O . SER A 1 130 ? 12.994 0.743 10.270 1.00 90.94 130 SER A O 1
ATOM 989 N N . PRO A 1 131 ? 13.537 2.898 10.589 1.00 94.25 131 PRO A N 1
ATOM 990 C CA . PRO A 1 131 ? 12.572 3.085 11.665 1.00 94.25 131 PRO A CA 1
ATOM 991 C C . PRO A 1 131 ? 11.132 2.902 11.174 1.00 94.25 131 PRO A C 1
ATOM 993 O O . PRO A 1 131 ? 10.784 3.344 10.075 1.00 94.25 131 PRO A O 1
ATOM 996 N N . TRP A 1 132 ? 10.297 2.302 12.020 1.00 94.44 132 TRP A N 1
ATOM 997 C CA . TRP A 1 132 ? 8.852 2.257 11.823 1.00 94.44 132 TRP A CA 1
ATOM 998 C C . TRP A 1 132 ? 8.264 3.663 11.822 1.00 94.44 132 TRP A C 1
ATOM 1000 O O . TRP A 1 132 ? 8.634 4.506 12.641 1.00 94.44 132 TRP A O 1
ATOM 1010 N N . ARG A 1 133 ? 7.343 3.919 10.893 1.00 95.38 133 ARG A N 1
ATOM 1011 C CA . ARG A 1 133 ? 6.593 5.172 10.836 1.00 95.38 133 ARG A CA 1
ATOM 1012 C C . ARG A 1 133 ? 5.110 4.895 10.925 1.00 95.38 133 ARG A C 1
ATOM 1014 O O . ARG A 1 133 ? 4.578 4.099 10.154 1.00 95.38 133 ARG A O 1
ATOM 1021 N N . ARG A 1 134 ? 4.457 5.578 11.858 1.00 96.56 134 ARG A N 1
ATOM 1022 C CA . ARG A 1 134 ? 3.041 5.385 12.135 1.00 96.56 134 ARG A CA 1
ATOM 1023 C C . ARG A 1 134 ? 2.172 6.120 11.132 1.00 96.56 134 ARG A C 1
ATOM 1025 O O . ARG A 1 134 ? 2.442 7.258 10.753 1.00 96.56 134 ARG A O 1
ATOM 1032 N N . THR A 1 135 ? 1.101 5.446 10.746 1.00 97.44 135 THR A N 1
ATOM 1033 C CA . THR A 1 135 ? 0.114 5.911 9.790 1.00 97.44 135 THR A CA 1
ATOM 1034 C C . THR A 1 135 ? -1.275 5.725 10.387 1.00 97.44 135 THR A C 1
ATOM 1036 O O . THR A 1 135 ? -1.635 4.642 10.851 1.00 97.44 135 THR A O 1
ATOM 1039 N N . THR A 1 136 ? -2.057 6.801 10.409 1.00 97.88 136 THR A N 1
ATOM 1040 C CA . THR A 1 136 ? -3.389 6.833 11.022 1.00 97.88 136 THR A CA 1
ATOM 1041 C C . THR A 1 136 ? -4.410 7.435 10.068 1.00 97.88 136 THR A C 1
ATOM 1043 O O . THR A 1 136 ? -4.075 8.172 9.138 1.00 97.88 136 THR A O 1
ATOM 1046 N N . TRP A 1 137 ? -5.675 7.090 10.280 1.00 98.06 137 TRP A N 1
ATOM 1047 C CA . TRP A 1 137 ? -6.790 7.657 9.537 1.00 98.06 137 TRP A CA 1
ATOM 1048 C C . TRP A 1 137 ? -7.131 9.062 10.041 1.00 98.06 137 TRP A C 1
ATOM 1050 O O . TRP A 1 137 ? -7.236 9.281 11.249 1.00 98.06 137 TRP A O 1
ATOM 1060 N N . ASN A 1 138 ? -7.337 10.009 9.121 1.00 96.50 138 ASN A N 1
ATOM 1061 C CA . ASN A 1 138 ? -7.654 11.402 9.460 1.00 96.50 138 ASN A CA 1
ATOM 1062 C C . ASN A 1 138 ? -9.121 11.811 9.216 1.00 96.50 138 ASN A C 1
ATOM 1064 O O . ASN A 1 138 ? -9.438 12.993 9.329 1.00 96.50 138 ASN A O 1
ATOM 1068 N N . GLY A 1 139 ? -9.992 10.870 8.843 1.00 96.25 139 GLY A N 1
ATOM 1069 C CA . GLY A 1 139 ? -11.377 11.135 8.431 1.00 96.25 139 GLY A CA 1
ATOM 1070 C C . GLY A 1 139 ? -11.620 10.988 6.928 1.00 96.25 139 GLY A C 1
ATOM 1071 O O . GLY A 1 139 ? -12.763 10.851 6.505 1.00 96.25 139 GLY A O 1
ATOM 1072 N N . THR A 1 140 ? -10.566 10.986 6.109 1.00 96.12 140 THR A N 1
ATOM 1073 C CA . THR A 1 140 ? -10.682 10.883 4.641 1.00 96.12 140 THR A CA 1
ATOM 1074 C C . THR A 1 140 ? -9.667 9.928 4.033 1.00 96.12 140 THR A C 1
ATOM 1076 O O . THR A 1 140 ? -9.971 9.253 3.054 1.00 96.12 140 THR A O 1
ATOM 1079 N N . MET A 1 141 ? -8.452 9.888 4.576 1.00 98.00 141 MET A N 1
ATOM 1080 C CA . MET A 1 141 ? -7.388 9.020 4.088 1.00 98.00 141 MET A CA 1
ATOM 1081 C C . MET A 1 141 ? -6.373 8.719 5.189 1.00 98.00 141 MET A C 1
ATOM 1083 O O . MET A 1 141 ? -6.309 9.406 6.214 1.00 98.00 141 MET A O 1
ATOM 1087 N N . TYR A 1 142 ? -5.532 7.720 4.952 1.00 98.25 142 TYR A N 1
ATOM 1088 C CA . TYR A 1 142 ? -4.388 7.449 5.804 1.00 98.25 142 TYR A CA 1
ATOM 1089 C C . TYR A 1 142 ? -3.300 8.511 5.631 1.00 98.25 142 TYR A C 1
ATOM 1091 O O . TYR A 1 142 ? -2.977 8.944 4.519 1.00 98.25 142 TYR A O 1
ATOM 1099 N N . ARG A 1 143 ? -2.712 8.932 6.752 1.00 97.12 143 ARG A N 1
ATOM 1100 C CA . ARG A 1 143 ? -1.639 9.925 6.818 1.00 97.12 143 ARG A CA 1
ATOM 1101 C C . ARG A 1 143 ? -0.556 9.468 7.777 1.00 97.12 143 ARG A C 1
ATOM 1103 O O . ARG A 1 143 ? -0.842 8.919 8.836 1.00 97.12 143 ARG A O 1
ATOM 1110 N N . LEU A 1 144 ? 0.687 9.755 7.411 1.00 95.25 144 LEU A N 1
ATOM 1111 C CA . LEU A 1 144 ? 1.824 9.563 8.295 1.00 95.25 144 LEU A CA 1
ATOM 1112 C C . LEU A 1 144 ? 1.744 10.578 9.440 1.00 95.25 144 LEU A C 1
ATOM 1114 O O . LEU A 1 144 ? 1.643 11.783 9.193 1.00 95.25 144 LEU A O 1
ATOM 1118 N N . VAL A 1 145 ? 1.784 10.092 10.673 1.00 93.12 145 VAL A N 1
ATOM 1119 C CA . VAL A 1 145 ? 1.870 10.925 11.876 1.00 93.12 145 VAL A CA 1
ATOM 1120 C C . VAL A 1 145 ? 3.336 11.079 12.268 1.00 93.12 145 VAL A C 1
ATOM 1122 O O . VAL A 1 145 ? 4.133 10.153 12.110 1.00 93.12 145 VAL A O 1
ATOM 1125 N N . ARG A 1 146 ? 3.695 12.298 12.677 1.00 78.50 146 ARG A N 1
ATOM 1126 C CA . ARG A 1 146 ? 5.047 12.641 13.128 1.00 78.50 146 ARG A CA 1
ATOM 1127 C C . ARG A 1 146 ? 5.266 12.225 14.570 1.00 78.50 146 ARG A C 1
ATOM 1129 O O . ARG A 1 146 ? 4.284 12.306 15.338 1.00 78.50 146 ARG A O 1
#

Foldseek 3Di:
DDDDDDDDPDDDDPDDDFDWDDFAQPDVVLQVQVCVVLVLLQVQLVVVVWHWGKTWDWDDFQPPPGTKIWIKTATPVASVSSVDPAIWIWIWDDDPPHTDTQDIDGADIKGWDPDADPRGTKIWGHHVPDDTWIWYDDPGGIDTDD

Sequence (146 aa):
MLLGAMLALLAAAPAAAHDALPLLENDLAAQDAARAARSWQIARAREAGVEPRIRTARIDLNGDGQPDIIATLQTPQKCAAMGLRDCPLIVLKAEGNRFVEIGTFFGDEVQMVDQRHQGWQAFESRFTNSPWRRTTWNGTMYRLVR

Nearest PDB structures (foldseek):
  5x7v-assembly1_A  TM=5.048E-01  e=3.627E+00  Plasmodium falciparum